Protein AF-A0A2P4Q8U6-F1 (afdb_monomer_lite)

Foldseek 3Di:
DVPVVVVVCVLVVLQVCLQAPQPDDLVSSLVSLVVSLCVLVVLVVVCVVPVVPDVCVPPHDPPVVSVVSNVSSVVSNVCSVCCCVPPVPDDDRSNVVDCVVVVVLVVLLCVVPVDDDPVSSVVCVVVSVVVVVVVVVD

Organism: Rhizophagus irregularis (strain DAOM 181602 / DAOM 197198 / MUCL 43194) (NCBI:txid747089)

Sequence (138 aa):
EMYGDACYHFFCGILFESWKSHSMAHIDRVGFAWGACIFFAGVQHFLKANQATCNGNKFGISWQSCDDFIYLGLTLILLIQQWPNFYSNYPLCPWMISTAFLEHIFGCARRIIEDFTVLDFLSMNEKILKNIMIEMKG

Radius of gyration: 19.94 Å; chains: 1; bounding box: 45×42×50 Å

Structure (mmCIF, N/CA/C/O backbone):
data_AF-A0A2P4Q8U6-F1
#
_entry.id   AF-A0A2P4Q8U6-F1
#
loop_
_atom_site.group_PDB
_atom_site.id
_atom_site.type_symbol
_atom_site.label_atom_id
_atom_site.label_alt_id
_atom_site.label_comp_id
_atom_site.label_asym_id
_atom_site.label_entity_id
_atom_site.label_seq_id
_atom_site.pdbx_PDB_ins_code
_atom_site.Cartn_x
_atom_site.Cartn_y
_atom_site.Cartn_z
_atom_site.occupancy
_atom_site.B_iso_or_equiv
_atom_site.auth_seq_id
_atom_site.auth_comp_id
_atom_site.auth_asym_id
_atom_site.auth_atom_id
_atom_site.pdbx_PDB_model_num
ATOM 1 N N . GLU A 1 1 ? -0.620 15.065 -24.849 1.00 49.06 1 GLU A N 1
ATOM 2 C CA . GLU A 1 1 ? -0.616 15.244 -23.380 1.00 49.06 1 GLU A CA 1
ATOM 3 C C . GLU A 1 1 ? -1.456 14.201 -22.631 1.00 49.06 1 GLU A C 1
ATOM 5 O O . GLU A 1 1 ? -0.923 13.623 -21.699 1.00 49.06 1 GLU A O 1
ATOM 10 N N . MET A 1 2 ? -2.678 13.847 -23.063 1.00 56.38 2 MET A N 1
ATOM 11 C CA . MET A 1 2 ? -3.553 12.884 -22.347 1.00 56.38 2 MET A CA 1
ATOM 12 C C . MET A 1 2 ? -2.990 11.465 -22.103 1.00 56.38 2 MET A C 1
ATOM 14 O O . MET A 1 2 ? -3.410 10.808 -21.157 1.00 56.38 2 MET A O 1
ATOM 18 N N . TYR A 1 3 ? -2.055 10.967 -22.920 1.00 73.81 3 TYR A N 1
ATOM 19 C CA . TYR A 1 3 ? -1.571 9.581 -22.796 1.00 73.81 3 TYR A CA 1
ATOM 20 C C . TYR A 1 3 ? -0.714 9.331 -21.546 1.00 73.81 3 TYR A C 1
ATOM 22 O O . TYR A 1 3 ? -0.796 8.255 -20.964 1.00 73.81 3 TYR A O 1
ATOM 30 N N . GLY A 1 4 ? 0.094 10.308 -21.120 1.00 77.50 4 GLY A N 1
ATOM 31 C CA . GLY A 1 4 ? 0.942 10.153 -19.931 1.00 77.50 4 GLY A CA 1
ATOM 32 C C . GLY A 1 4 ? 0.120 10.122 -18.644 1.00 77.50 4 GLY A C 1
ATOM 33 O O . GLY A 1 4 ? 0.338 9.269 -17.787 1.00 77.50 4 GLY A O 1
ATOM 34 N N . ASP A 1 5 ? -0.870 11.007 -18.566 1.00 82.25 5 ASP A N 1
ATOM 35 C CA . ASP A 1 5 ? -1.808 11.099 -17.449 1.00 82.25 5 ASP A CA 1
ATOM 36 C C . ASP A 1 5 ? -2.704 9.854 -17.344 1.00 82.25 5 ASP A C 1
ATOM 38 O O . ASP A 1 5 ? -2.839 9.258 -16.276 1.00 82.25 5 ASP A O 1
ATOM 42 N N . ALA A 1 6 ? -3.219 9.364 -18.478 1.00 87.81 6 ALA A N 1
ATOM 43 C CA . ALA A 1 6 ? -3.982 8.119 -18.525 1.00 87.81 6 ALA A CA 1
ATOM 44 C C . ALA A 1 6 ? -3.160 6.912 -18.039 1.00 87.81 6 ALA A C 1
ATOM 46 O O . ALA A 1 6 ? -3.661 6.106 -17.256 1.00 87.81 6 ALA A O 1
ATOM 47 N N . CYS A 1 7 ? -1.892 6.799 -18.454 1.00 88.19 7 CYS A N 1
ATOM 48 C CA . CYS A 1 7 ? -0.997 5.750 -17.964 1.00 88.19 7 CYS A CA 1
ATOM 49 C C . CYS A 1 7 ? -0.762 5.870 -16.455 1.00 88.19 7 CYS A C 1
ATOM 51 O O . CYS A 1 7 ? -0.858 4.872 -15.745 1.00 88.19 7 CYS A O 1
ATOM 53 N N . TYR A 1 8 ? -0.498 7.078 -15.954 1.00 88.94 8 TYR A N 1
ATOM 54 C CA . TYR A 1 8 ? -0.322 7.314 -14.523 1.00 88.94 8 TYR A CA 1
ATOM 55 C C . TYR A 1 8 ? -1.543 6.857 -13.717 1.00 88.94 8 TYR A C 1
ATOM 57 O O . TYR A 1 8 ? -1.410 6.043 -12.802 1.00 88.94 8 TYR A O 1
ATOM 65 N N . HIS A 1 9 ? -2.735 7.324 -14.092 1.00 91.25 9 HIS A N 1
ATOM 66 C CA . HIS A 1 9 ? -3.973 6.955 -13.414 1.00 91.25 9 HIS A CA 1
ATOM 67 C C . HIS A 1 9 ? -4.275 5.461 -13.516 1.00 91.25 9 HIS A C 1
ATOM 69 O O . HIS A 1 9 ? -4.724 4.867 -12.537 1.00 91.25 9 HIS A O 1
ATOM 75 N N . PHE A 1 10 ? -3.979 4.838 -14.657 1.00 94.06 10 PHE A N 1
ATOM 76 C CA . PHE A 1 10 ? -4.128 3.399 -14.833 1.00 94.06 10 PHE A CA 1
ATOM 77 C C . PHE A 1 10 ? -3.216 2.612 -13.881 1.00 94.06 10 PHE A C 1
ATOM 79 O O . PHE A 1 10 ? -3.709 1.784 -13.117 1.00 94.06 10 PHE A O 1
ATOM 86 N N . PHE A 1 11 ? -1.908 2.897 -13.863 1.00 94.44 11 PHE A N 1
ATOM 87 C CA . PHE A 1 11 ? -0.952 2.169 -13.018 1.00 94.44 11 PHE A CA 1
ATOM 88 C C . PHE A 1 11 ? -1.158 2.429 -11.518 1.00 94.44 11 PHE A C 1
ATOM 90 O O . PHE A 1 11 ? -1.058 1.499 -10.718 1.00 94.44 11 PHE A O 1
ATOM 97 N N . CYS A 1 12 ? -1.524 3.654 -11.127 1.00 93.00 12 CYS A N 1
ATOM 98 C CA . CYS A 1 12 ? -1.992 3.944 -9.768 1.00 93.00 12 CYS A CA 1
ATOM 99 C C . CYS A 1 12 ? -3.248 3.134 -9.422 1.00 93.00 12 CYS A C 1
ATOM 101 O O . CYS A 1 12 ? -3.328 2.530 -8.353 1.00 93.00 12 CYS A O 1
ATOM 103 N N . GLY A 1 13 ? -4.231 3.115 -10.324 1.00 93.81 13 GLY A N 1
ATOM 104 C CA . GLY A 1 13 ? -5.509 2.440 -10.125 1.00 93.81 13 GLY A CA 1
ATOM 105 C C . GLY A 1 13 ? -5.343 0.941 -9.899 1.00 93.81 13 GLY A C 1
ATOM 106 O O . GLY A 1 13 ? -5.839 0.422 -8.901 1.00 93.81 13 GLY A O 1
ATOM 107 N N . ILE A 1 14 ? -4.589 0.254 -10.763 1.00 94.94 14 ILE A N 1
ATOM 108 C CA . ILE A 1 14 ? -4.356 -1.192 -10.616 1.00 94.94 14 ILE A CA 1
ATOM 109 C C . ILE A 1 14 ? -3.561 -1.520 -9.347 1.00 94.94 14 ILE A C 1
ATOM 111 O O . ILE A 1 14 ? -3.817 -2.545 -8.714 1.00 94.94 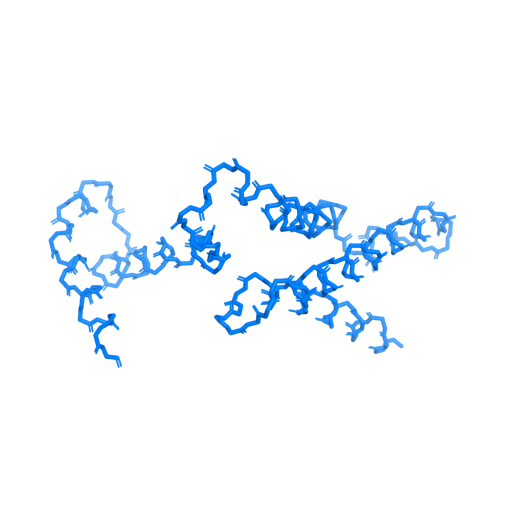14 ILE A O 1
ATOM 115 N N . LEU A 1 15 ? -2.632 -0.646 -8.938 1.00 94.94 15 LEU A N 1
ATOM 116 C CA . LEU A 1 15 ? -1.880 -0.824 -7.702 1.00 94.94 15 LEU A CA 1
ATOM 117 C C . LEU A 1 15 ? -2.819 -0.749 -6.494 1.00 94.94 15 LEU A C 1
ATOM 119 O O . LEU A 1 15 ? -2.803 -1.644 -5.654 1.00 94.94 15 LEU A O 1
ATOM 123 N N . PHE A 1 16 ? -3.694 0.253 -6.420 1.00 93.50 16 PHE A N 1
ATOM 124 C CA . PHE A 1 16 ? -4.658 0.346 -5.322 1.00 93.50 16 PHE A CA 1
ATOM 125 C C . PHE A 1 16 ? -5.700 -0.772 -5.342 1.00 93.50 16 PHE A C 1
ATOM 127 O O . PHE A 1 16 ? -6.038 -1.306 -4.284 1.00 93.50 16 PHE A O 1
ATOM 134 N N . GLU A 1 17 ? -6.170 -1.169 -6.521 1.00 93.69 17 GLU A N 1
ATOM 135 C CA . GLU A 1 17 ? -7.097 -2.291 -6.671 1.00 93.69 17 GLU A CA 1
ATOM 136 C C . GLU A 1 17 ? -6.464 -3.598 -6.167 1.00 93.69 17 GLU A C 1
ATOM 138 O O . GLU A 1 17 ? -7.110 -4.360 -5.448 1.00 93.69 17 GLU A O 1
ATOM 143 N N . SER A 1 18 ? -5.168 -3.818 -6.427 1.00 94.12 18 SER A N 1
ATOM 144 C CA . SER A 1 18 ? -4.447 -5.000 -5.933 1.00 94.12 18 SER A CA 1
ATOM 145 C C . SER A 1 18 ? -4.415 -5.105 -4.401 1.00 94.12 18 SER A C 1
ATOM 147 O O . SER A 1 18 ? -4.346 -6.212 -3.864 1.00 94.12 18 SER A O 1
ATOM 149 N N . TRP A 1 19 ? -4.544 -3.985 -3.686 1.00 93.88 19 TRP A N 1
ATOM 150 C CA . TRP A 1 19 ? -4.665 -3.954 -2.227 1.00 93.88 19 TRP A CA 1
ATOM 151 C C . TRP A 1 19 ? -6.114 -4.057 -1.749 1.00 93.88 19 TRP A C 1
ATOM 153 O O . TRP A 1 19 ? -6.396 -4.797 -0.810 1.00 93.88 19 TRP A O 1
ATOM 163 N N . LYS A 1 20 ? -7.042 -3.334 -2.383 1.00 91.94 20 LYS A N 1
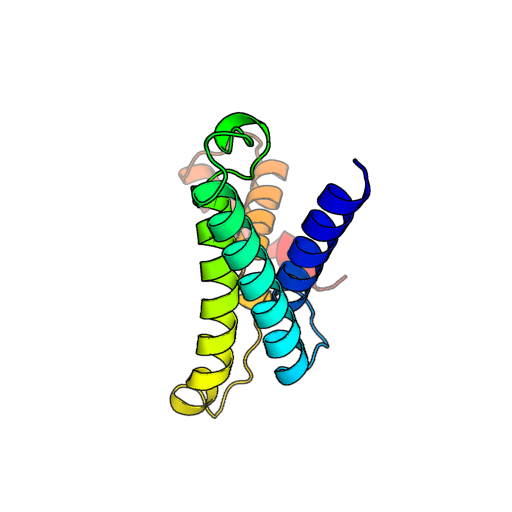ATOM 164 C CA . LYS A 1 20 ? -8.418 -3.180 -1.882 1.00 91.94 20 LYS A CA 1
ATOM 165 C C . LYS A 1 20 ? -9.381 -4.273 -2.326 1.00 91.94 20 LYS A C 1
ATOM 167 O O . LYS A 1 20 ? -10.367 -4.513 -1.637 1.00 91.94 20 LYS A O 1
ATOM 172 N N . SER A 1 21 ? -9.125 -4.928 -3.455 1.00 91.19 21 SER A N 1
ATOM 173 C CA . SER A 1 21 ? -10.062 -5.903 -4.013 1.00 91.19 21 SER A CA 1
ATOM 174 C C . SER A 1 21 ? -10.336 -7.042 -3.028 1.00 91.19 21 SER A C 1
ATOM 176 O O . SER A 1 21 ? -9.397 -7.552 -2.414 1.00 91.19 21 SER A O 1
ATOM 178 N N . HIS A 1 22 ? -11.590 -7.484 -2.905 1.00 88.88 22 HIS A N 1
ATOM 179 C CA . HIS A 1 22 ? -11.989 -8.606 -2.038 1.00 88.88 22 HIS A CA 1
ATOM 180 C C . HIS A 1 22 ? -11.960 -9.965 -2.752 1.00 88.88 22 HIS A C 1
ATOM 182 O O . HIS A 1 22 ? -11.891 -11.003 -2.100 1.00 88.88 22 HIS A O 1
ATOM 188 N N . SER A 1 23 ? -12.010 -9.969 -4.087 1.00 89.31 23 SER A N 1
ATOM 189 C CA . SER A 1 23 ? -12.147 -11.181 -4.908 1.00 89.31 23 SER A CA 1
ATOM 190 C C . SER A 1 23 ? -10.921 -11.492 -5.769 1.00 89.31 23 SER A C 1
ATOM 192 O O . SER A 1 23 ? -10.819 -12.595 -6.300 1.00 89.31 23 SER A O 1
ATOM 194 N N . MET A 1 24 ? -9.980 -10.552 -5.911 1.00 91.62 24 MET A N 1
ATOM 195 C CA . MET A 1 24 ? -8.803 -10.736 -6.764 1.00 91.62 24 MET A CA 1
ATOM 196 C C . MET A 1 24 ? -7.859 -11.823 -6.233 1.00 91.62 24 MET A C 1
ATOM 198 O O . MET A 1 24 ? -7.472 -11.803 -5.055 1.00 91.62 24 MET A O 1
ATOM 202 N N . ALA A 1 25 ? -7.441 -12.726 -7.124 1.00 92.75 25 ALA A N 1
ATOM 203 C CA . ALA A 1 25 ? -6.488 -13.787 -6.823 1.00 92.75 25 ALA A CA 1
ATOM 204 C C . ALA A 1 25 ? -5.088 -13.227 -6.526 1.00 92.75 25 ALA A C 1
ATOM 206 O O . ALA A 1 25 ? -4.675 -12.204 -7.071 1.00 92.75 25 ALA A O 1
ATOM 207 N N . HIS A 1 26 ? -4.319 -13.916 -5.677 1.00 92.31 26 HIS A N 1
ATOM 208 C CA . HIS A 1 26 ? -2.976 -13.463 -5.293 1.00 92.31 26 HIS A CA 1
ATOM 209 C C . HIS A 1 26 ? -2.017 -13.323 -6.483 1.00 92.31 26 HIS A C 1
ATOM 211 O O . HIS A 1 26 ? -1.211 -12.398 -6.499 1.00 92.31 26 HI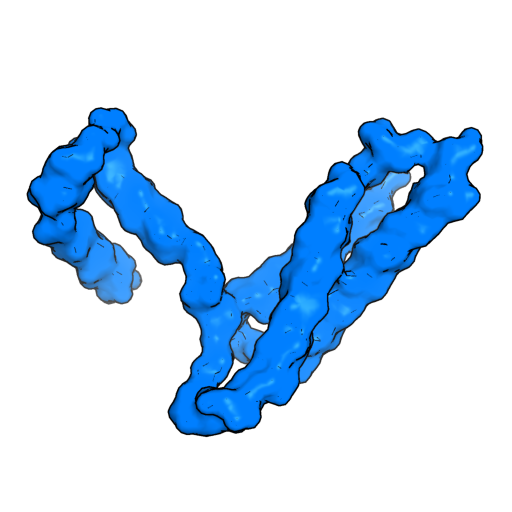S A O 1
ATOM 217 N N . ILE A 1 27 ? -2.124 -14.194 -7.491 1.00 93.88 27 ILE A N 1
ATOM 218 C CA . ILE A 1 27 ? -1.281 -14.122 -8.691 1.00 93.88 27 ILE A CA 1
ATOM 219 C C . ILE A 1 27 ? -1.541 -12.844 -9.501 1.00 93.88 27 ILE A C 1
ATOM 221 O O . ILE A 1 27 ? -0.592 -12.177 -9.909 1.00 93.88 27 ILE A O 1
ATOM 225 N N . ASP A 1 28 ? -2.808 -12.450 -9.646 1.00 94.88 28 ASP A N 1
ATOM 226 C CA . ASP A 1 28 ? -3.193 -11.231 -10.362 1.00 94.88 28 ASP A CA 1
ATOM 227 C C . ASP A 1 28 ? -2.745 -9.986 -9.592 1.00 94.88 28 ASP A C 1
ATOM 229 O O . ASP A 1 28 ? -2.221 -9.043 -10.185 1.00 94.88 28 ASP A O 1
ATOM 233 N N . ARG A 1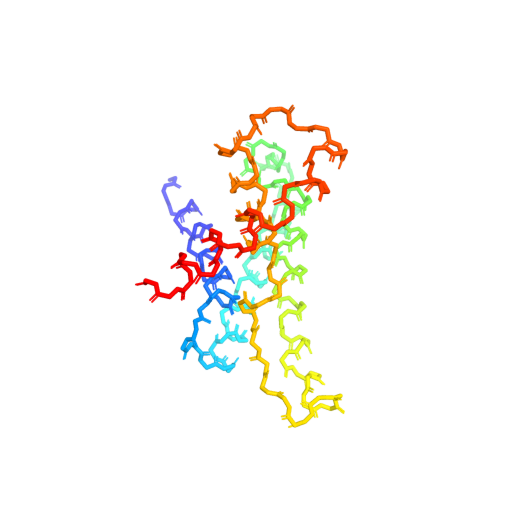 29 ? -2.848 -10.014 -8.252 1.00 95.12 29 ARG A N 1
ATOM 234 C CA . ARG A 1 29 ? -2.325 -8.942 -7.387 1.00 95.12 29 ARG A CA 1
ATOM 235 C C . ARG A 1 29 ? -0.832 -8.735 -7.587 1.00 95.12 29 ARG A C 1
ATOM 237 O O . ARG A 1 29 ? -0.397 -7.596 -7.719 1.00 95.12 29 ARG A O 1
ATOM 244 N N . VAL A 1 30 ? -0.056 -9.821 -7.631 1.00 95.88 30 VAL A N 1
ATOM 245 C CA . VAL A 1 30 ? 1.388 -9.758 -7.896 1.00 95.88 30 VAL A CA 1
ATOM 246 C C . VAL A 1 30 ? 1.649 -9.188 -9.287 1.00 95.88 30 VAL A C 1
ATOM 248 O O . VAL A 1 30 ? 2.485 -8.298 -9.418 1.00 95.88 30 VAL A O 1
ATOM 251 N N . GLY A 1 31 ? 0.913 -9.636 -10.308 1.00 96.06 31 GLY A N 1
ATOM 252 C CA . GLY A 1 31 ? 1.042 -9.120 -11.672 1.00 96.06 31 GLY A CA 1
ATOM 253 C C . GLY A 1 31 ? 0.787 -7.613 -11.768 1.00 96.06 31 GLY A C 1
ATOM 254 O O . GLY A 1 31 ? 1.597 -6.883 -12.341 1.00 96.06 31 GLY A O 1
ATOM 255 N N . PHE A 1 32 ? -0.298 -7.127 -11.161 1.00 95.81 32 PHE A N 1
ATOM 256 C CA . PHE A 1 32 ? -0.649 -5.705 -11.159 1.00 95.81 32 PHE A CA 1
ATOM 257 C C . PHE A 1 32 ? 0.310 -4.858 -10.322 1.00 95.81 32 PHE A C 1
ATOM 259 O O . PHE A 1 32 ? 0.754 -3.809 -10.793 1.00 95.81 32 PHE A O 1
ATOM 266 N N . ALA A 1 33 ? 0.688 -5.323 -9.129 1.00 96.31 33 ALA A N 1
ATOM 267 C CA . ALA A 1 33 ? 1.664 -4.637 -8.288 1.00 96.31 33 ALA A CA 1
ATOM 268 C C . ALA A 1 33 ? 3.027 -4.535 -8.981 1.00 96.31 33 ALA A C 1
ATOM 270 O O . ALA A 1 33 ? 3.623 -3.461 -9.023 1.00 96.31 33 ALA A O 1
ATOM 271 N N . TRP A 1 34 ? 3.492 -5.625 -9.593 1.00 96.50 34 TRP A N 1
ATOM 272 C CA . TRP A 1 34 ? 4.762 -5.653 -10.311 1.00 96.50 34 TRP A CA 1
ATOM 273 C C . TRP A 1 34 ? 4.747 -4.754 -11.549 1.00 96.50 34 TRP A C 1
ATOM 275 O O . TRP A 1 34 ? 5.689 -3.991 -11.770 1.00 96.50 34 TRP A O 1
ATOM 285 N N . GLY A 1 35 ? 3.657 -4.783 -12.323 1.00 95.69 35 GLY A N 1
ATOM 286 C CA . GLY A 1 35 ? 3.462 -3.890 -13.466 1.00 95.69 35 GLY A CA 1
ATOM 287 C C . GLY A 1 35 ? 3.513 -2.413 -13.067 1.00 95.69 35 GLY A C 1
ATOM 288 O O . GLY A 1 35 ? 4.200 -1.623 -13.716 1.00 95.69 35 GLY A O 1
ATOM 289 N N . ALA A 1 36 ? 2.861 -2.051 -11.960 1.00 95.19 36 ALA A N 1
ATOM 290 C CA . ALA A 1 36 ? 2.925 -0.703 -11.406 1.00 95.19 36 ALA A CA 1
ATOM 291 C C . ALA A 1 36 ? 4.344 -0.331 -10.940 1.00 95.19 36 ALA A C 1
ATOM 293 O O . ALA A 1 36 ? 4.837 0.739 -11.297 1.00 95.19 36 ALA A O 1
ATOM 294 N N . CYS A 1 37 ? 5.043 -1.215 -10.216 1.00 95.56 37 CYS A N 1
ATOM 295 C CA . CYS A 1 37 ? 6.428 -0.982 -9.791 1.00 95.56 37 CYS A CA 1
ATOM 296 C C . CYS A 1 37 ? 7.360 -0.709 -10.979 1.00 95.56 37 CYS A C 1
ATOM 298 O O . CYS A 1 37 ? 8.135 0.245 -10.934 1.00 95.56 37 CYS A O 1
ATOM 300 N N . ILE A 1 38 ? 7.271 -1.511 -12.048 1.00 95.25 38 ILE A N 1
ATOM 301 C CA . ILE A 1 38 ? 8.071 -1.312 -13.266 1.00 95.25 38 ILE A CA 1
ATOM 302 C C . ILE A 1 38 ? 7.771 0.052 -13.886 1.00 95.25 38 ILE A C 1
ATOM 304 O O . ILE A 1 38 ? 8.701 0.769 -14.257 1.00 95.25 38 ILE A O 1
ATOM 308 N N . PHE A 1 39 ? 6.493 0.425 -13.985 1.00 93.88 39 PHE A N 1
ATOM 309 C CA . PHE A 1 39 ? 6.099 1.716 -14.536 1.00 93.88 39 PHE A CA 1
ATOM 310 C C . PHE A 1 39 ? 6.690 2.881 -13.731 1.00 93.88 39 PHE A C 1
ATOM 312 O O . PHE A 1 39 ? 7.381 3.725 -14.304 1.00 93.88 39 PHE A O 1
ATOM 319 N N . PHE A 1 40 ? 6.494 2.910 -12.409 1.00 92.56 40 PHE A N 1
ATOM 320 C CA . PHE A 1 40 ? 7.003 3.995 -11.563 1.00 92.56 40 PHE A CA 1
ATOM 321 C C . PHE A 1 40 ? 8.533 4.051 -11.541 1.00 92.56 40 PHE A C 1
ATOM 323 O O . PHE A 1 40 ? 9.108 5.133 -11.676 1.00 92.56 40 PHE A O 1
ATOM 330 N N . ALA A 1 41 ? 9.209 2.901 -11.463 1.00 92.19 41 ALA A N 1
ATOM 331 C CA . ALA A 1 41 ? 10.666 2.837 -11.547 1.00 92.19 41 ALA A CA 1
ATOM 332 C C . ALA A 1 41 ? 11.182 3.332 -12.910 1.00 92.19 41 ALA A C 1
ATOM 334 O O . ALA A 1 41 ? 12.152 4.091 -12.970 1.00 92.19 41 ALA A O 1
ATOM 335 N N . GLY A 1 42 ? 10.507 2.959 -14.001 1.00 90.62 42 GLY A N 1
ATOM 336 C CA . GLY A 1 42 ? 10.827 3.397 -15.358 1.00 90.62 42 GLY A CA 1
ATOM 337 C C . GLY A 1 42 ? 10.654 4.903 -15.547 1.00 90.62 42 GLY A C 1
ATOM 338 O O . GLY A 1 42 ? 11.556 5.563 -16.063 1.00 90.62 42 GLY A O 1
ATOM 339 N N . VAL A 1 43 ? 9.543 5.470 -15.065 1.00 86.81 43 VAL A N 1
ATOM 340 C CA . VAL A 1 43 ? 9.295 6.922 -15.088 1.00 86.81 43 VAL A CA 1
ATOM 341 C C . VAL A 1 43 ? 10.358 7.660 -14.273 1.00 86.81 43 VAL A C 1
ATOM 343 O O . VAL A 1 43 ? 10.930 8.640 -14.753 1.00 86.81 43 VAL A O 1
ATOM 346 N N . GLN A 1 44 ? 10.689 7.173 -13.074 1.00 86.38 44 GLN A N 1
ATOM 347 C CA . GLN A 1 44 ? 11.718 7.788 -12.235 1.00 86.38 44 GLN A CA 1
ATOM 348 C C . GLN A 1 44 ? 13.099 7.750 -12.906 1.00 86.38 44 GLN A C 1
ATOM 350 O O . GLN A 1 44 ? 13.830 8.744 -12.885 1.00 86.38 44 GLN A O 1
ATOM 355 N N . HIS A 1 45 ? 13.458 6.622 -13.525 1.00 88.12 45 HIS A N 1
ATOM 356 C CA . HIS A 1 45 ? 14.709 6.478 -14.265 1.00 88.12 45 HIS A CA 1
ATOM 357 C C . HIS A 1 45 ? 14.763 7.425 -15.471 1.00 88.12 45 HIS A C 1
ATOM 359 O O . HIS A 1 45 ? 15.753 8.132 -15.654 1.00 88.12 45 HIS A O 1
ATOM 365 N N . PHE A 1 46 ? 13.679 7.508 -16.246 1.00 86.38 46 PHE A N 1
ATOM 366 C CA . PHE A 1 46 ? 13.577 8.395 -17.403 1.00 86.38 46 PHE A CA 1
ATOM 367 C C . PHE A 1 46 ? 13.739 9.873 -17.022 1.00 86.38 46 PHE A C 1
ATOM 369 O O . PHE A 1 46 ? 14.491 10.597 -17.676 1.00 86.38 46 PHE A O 1
ATOM 376 N N . LEU A 1 47 ? 13.084 10.317 -15.944 1.00 83.62 47 LEU A N 1
ATOM 377 C CA . LEU A 1 47 ? 13.194 11.693 -15.449 1.00 83.62 47 LEU A CA 1
ATOM 378 C C . LEU A 1 47 ? 14.608 12.014 -14.946 1.00 83.62 47 LEU A C 1
ATOM 380 O O . LEU A 1 47 ? 15.107 13.113 -15.181 1.00 83.62 47 LEU A O 1
ATOM 384 N N . LYS A 1 48 ? 15.281 11.055 -14.294 1.00 83.06 48 LYS A N 1
ATOM 385 C CA . LYS A 1 48 ? 16.683 11.200 -13.868 1.00 83.06 48 LYS A CA 1
ATOM 386 C C . LYS A 1 48 ? 17.650 11.260 -15.055 1.00 83.06 48 LYS A C 1
ATOM 388 O O . LYS A 1 48 ? 18.607 12.023 -15.003 1.00 83.06 48 LYS A O 1
ATOM 393 N N . ALA A 1 49 ? 17.399 10.496 -16.116 1.00 86.12 49 ALA A N 1
ATOM 394 C CA . ALA A 1 49 ? 18.239 10.488 -17.313 1.00 86.12 49 ALA A CA 1
ATOM 395 C C . ALA A 1 49 ? 18.068 11.752 -18.179 1.00 86.12 49 ALA A C 1
ATOM 397 O O . ALA A 1 49 ? 19.021 12.191 -18.815 1.00 86.12 49 ALA A O 1
ATOM 398 N N . ASN A 1 50 ? 16.878 12.364 -18.178 1.00 83.75 50 ASN A N 1
ATOM 399 C CA . ASN A 1 50 ? 16.531 13.496 -19.046 1.00 83.75 50 ASN A CA 1
ATOM 400 C C . ASN A 1 50 ? 16.357 14.823 -18.288 1.00 83.75 50 ASN A C 1
ATOM 402 O O . ASN A 1 50 ? 15.542 15.659 -18.677 1.00 83.75 50 ASN A O 1
ATOM 406 N N . GLN A 1 51 ? 17.132 15.057 -17.224 1.00 77.12 51 GLN A N 1
ATOM 407 C CA . GLN A 1 51 ? 17.033 16.278 -16.402 1.00 77.12 51 GLN A CA 1
ATOM 408 C C . GLN A 1 51 ? 17.234 17.583 -17.192 1.00 77.12 51 GLN A C 1
ATOM 410 O O . GLN A 1 51 ? 16.679 18.616 -16.826 1.00 77.12 51 GLN A O 1
ATOM 415 N N . ALA A 1 52 ? 18.006 17.542 -18.284 1.00 71.88 52 ALA A N 1
ATOM 416 C CA . ALA A 1 52 ? 18.265 18.704 -19.136 1.00 71.88 52 ALA A CA 1
ATOM 417 C C . ALA A 1 52 ? 17.044 19.134 -19.973 1.00 71.88 52 ALA A C 1
ATOM 419 O O . ALA A 1 52 ? 16.964 20.284 -20.397 1.00 71.88 52 ALA A O 1
ATOM 420 N N . THR A 1 53 ? 16.103 18.220 -20.224 1.00 69.50 53 THR A N 1
ATOM 421 C CA . THR A 1 53 ? 14.954 18.431 -21.124 1.00 69.50 53 THR A CA 1
ATOM 422 C C . THR A 1 53 ? 13.621 18.369 -20.379 1.00 69.50 53 THR A C 1
ATOM 424 O O . THR A 1 53 ? 12.660 19.032 -20.763 1.00 69.50 53 THR A O 1
ATOM 427 N N . CYS A 1 54 ? 13.562 17.614 -19.281 1.00 67.44 54 CYS A N 1
ATOM 428 C CA . CYS A 1 54 ? 12.380 17.433 -18.453 1.00 67.44 54 CYS A CA 1
ATOM 429 C C . CYS A 1 54 ? 12.665 17.916 -17.030 1.00 67.44 54 CYS A C 1
ATOM 431 O O . CYS A 1 54 ? 13.451 17.319 -16.296 1.00 67.44 54 CYS A O 1
ATOM 433 N N . ASN A 1 55 ? 11.975 18.976 -16.604 1.00 67.25 55 ASN A N 1
ATOM 434 C CA . ASN A 1 55 ? 12.021 19.395 -15.208 1.00 67.25 55 ASN A CA 1
ATOM 435 C C . ASN A 1 55 ? 11.169 18.437 -14.358 1.00 67.25 55 ASN A C 1
ATOM 437 O O . ASN A 1 55 ? 9.948 18.593 -14.270 1.00 67.25 55 ASN A O 1
ATOM 441 N N . GLY A 1 56 ? 11.821 17.455 -13.730 1.00 62.53 56 GLY A N 1
ATOM 442 C CA . GLY A 1 56 ? 11.172 16.463 -12.868 1.00 62.53 56 GLY A CA 1
ATOM 443 C C . GLY A 1 56 ? 10.378 17.067 -11.704 1.00 62.53 56 GLY A C 1
ATOM 444 O O . GLY A 1 56 ? 9.362 16.501 -11.325 1.00 62.53 56 GLY A O 1
ATOM 445 N N . ASN A 1 57 ? 10.754 18.253 -11.208 1.00 62.91 57 ASN A N 1
ATOM 446 C CA . ASN A 1 57 ? 10.010 18.947 -10.148 1.00 62.91 57 ASN A CA 1
ATOM 447 C C . ASN A 1 57 ? 8.744 19.656 -10.653 1.00 62.91 57 ASN A C 1
ATOM 449 O O . ASN A 1 57 ? 7.900 20.033 -9.846 1.00 62.91 57 ASN A O 1
ATOM 453 N N . LYS A 1 58 ? 8.623 19.891 -11.966 1.00 63.78 58 LYS A N 1
ATOM 454 C CA . LYS A 1 58 ? 7.500 20.632 -12.565 1.00 63.78 58 LYS A CA 1
ATOM 455 C C . LYS A 1 58 ? 6.495 19.729 -13.281 1.00 63.78 58 LYS A C 1
ATOM 457 O O . LYS A 1 58 ? 5.323 20.075 -13.349 1.00 63.78 58 LYS A O 1
ATOM 462 N N . PHE A 1 59 ? 6.956 18.602 -13.819 1.00 64.25 59 PHE A N 1
ATOM 463 C CA . PHE A 1 59 ? 6.141 17.690 -14.633 1.00 64.25 59 PHE A CA 1
ATOM 464 C C . PHE A 1 59 ? 6.097 16.256 -14.092 1.00 64.25 59 PHE A C 1
ATOM 466 O O . PHE A 1 59 ? 5.392 15.418 -14.647 1.00 64.25 59 PHE A O 1
ATOM 473 N N . GLY A 1 60 ? 6.870 15.954 -13.046 1.00 66.25 60 GLY A N 1
ATOM 474 C CA . GLY A 1 60 ? 6.905 14.640 -12.415 1.00 66.25 60 GLY A CA 1
ATOM 475 C C . GLY A 1 60 ? 6.031 14.565 -11.167 1.00 66.25 60 GLY A C 1
ATOM 476 O O . GLY A 1 60 ? 5.730 15.569 -10.523 1.00 66.25 60 GLY A O 1
ATOM 477 N N . ILE A 1 61 ? 5.666 13.337 -10.807 1.00 73.50 61 ILE A N 1
ATOM 478 C CA . ILE A 1 61 ? 5.164 13.001 -9.472 1.00 73.50 61 ILE A CA 1
ATOM 479 C C . ILE A 1 61 ? 6.265 13.345 -8.459 1.00 73.50 61 ILE A C 1
ATOM 481 O O . ILE A 1 61 ? 7.452 13.221 -8.777 1.00 73.50 61 ILE A O 1
ATOM 485 N N . SER A 1 62 ? 5.886 13.748 -7.240 1.00 82.00 62 SER A N 1
ATOM 486 C CA . SER A 1 62 ? 6.872 13.963 -6.178 1.00 82.00 62 SER A CA 1
ATOM 487 C C . SER A 1 62 ? 7.760 12.722 -6.023 1.00 82.00 62 SER A C 1
ATOM 489 O O . SER A 1 62 ? 7.292 11.583 -6.141 1.00 82.00 62 SER A O 1
ATOM 491 N N . TRP A 1 63 ? 9.056 12.935 -5.793 1.00 78.38 63 TRP A N 1
ATOM 492 C CA . TRP A 1 63 ? 9.996 11.822 -5.678 1.00 78.38 63 TRP A CA 1
ATOM 493 C C . TRP A 1 63 ? 9.588 10.866 -4.549 1.00 78.38 63 TRP A C 1
ATOM 495 O O . TRP A 1 63 ? 9.659 9.654 -4.735 1.00 78.38 63 TRP A O 1
ATOM 505 N N . GLN A 1 64 ? 9.066 11.419 -3.449 1.00 85.62 64 GLN A N 1
ATOM 506 C CA . GLN A 1 64 ? 8.510 10.678 -2.318 1.00 85.62 64 GLN A CA 1
ATOM 507 C C . GLN A 1 64 ? 7.335 9.797 -2.741 1.00 85.62 64 GLN A C 1
ATOM 509 O O . GLN A 1 64 ? 7.378 8.594 -2.536 1.00 85.62 64 GLN A O 1
ATOM 514 N N . SER A 1 65 ? 6.327 10.354 -3.415 1.00 87.31 65 SER A N 1
ATOM 515 C CA . SER A 1 65 ? 5.155 9.566 -3.817 1.00 87.31 65 SER A CA 1
ATOM 516 C C . SER A 1 65 ? 5.518 8.452 -4.802 1.00 87.31 65 SER A C 1
ATOM 518 O O . SER A 1 65 ? 4.932 7.376 -4.764 1.00 87.31 65 SER A O 1
ATOM 520 N N . CYS A 1 66 ? 6.492 8.684 -5.687 1.00 87.75 66 CYS A N 1
ATOM 521 C CA . CYS A 1 66 ? 6.985 7.638 -6.580 1.00 87.75 66 CYS A CA 1
ATOM 522 C C . CYS A 1 66 ? 7.669 6.496 -5.811 1.00 87.75 66 CYS A C 1
ATOM 524 O O . CYS A 1 66 ? 7.494 5.334 -6.176 1.00 87.75 66 CYS A O 1
ATOM 526 N N . ASP A 1 67 ? 8.444 6.822 -4.775 1.00 90.75 67 ASP A N 1
ATOM 527 C CA . ASP A 1 67 ? 9.076 5.839 -3.892 1.00 90.75 67 ASP A CA 1
ATOM 528 C C . ASP A 1 67 ? 8.021 5.061 -3.092 1.00 90.75 67 ASP A C 1
ATOM 530 O O . ASP A 1 67 ? 8.042 3.831 -3.084 1.00 90.75 67 ASP A O 1
ATOM 534 N N . ASP A 1 68 ? 7.015 5.759 -2.555 1.00 92.50 68 ASP A N 1
ATOM 535 C CA . ASP A 1 68 ? 5.888 5.161 -1.835 1.00 92.50 68 ASP A CA 1
ATOM 536 C C . ASP A 1 68 ? 5.107 4.171 -2.713 1.00 92.50 68 ASP A C 1
ATOM 538 O O . ASP A 1 68 ? 4.761 3.082 -2.256 1.00 92.50 68 ASP A O 1
ATOM 542 N N . PHE A 1 69 ? 4.854 4.489 -3.990 1.00 93.50 69 PHE A N 1
ATOM 543 C CA . PHE A 1 69 ? 4.174 3.561 -4.904 1.00 93.50 69 PHE A CA 1
ATOM 544 C C . PHE A 1 69 ? 4.990 2.295 -5.170 1.00 93.50 69 PHE A C 1
ATOM 546 O O . PHE A 1 69 ? 4.438 1.191 -5.187 1.00 93.50 69 PHE A O 1
ATOM 553 N N . ILE A 1 70 ? 6.304 2.435 -5.358 1.00 94.81 70 ILE A N 1
ATOM 554 C CA . ILE A 1 70 ? 7.199 1.288 -5.540 1.00 94.81 70 ILE A CA 1
ATOM 555 C C . ILE A 1 70 ? 7.223 0.448 -4.260 1.00 94.81 70 ILE A C 1
ATOM 557 O O . ILE A 1 70 ? 7.065 -0.771 -4.328 1.00 94.81 70 ILE A O 1
ATOM 561 N N . TYR A 1 71 ? 7.358 1.093 -3.101 1.00 95.50 71 TYR A N 1
ATOM 562 C CA . TYR A 1 71 ? 7.340 0.445 -1.796 1.00 95.50 71 TYR A CA 1
ATOM 563 C C . TYR A 1 71 ? 6.035 -0.320 -1.554 1.00 95.50 71 TYR A C 1
ATOM 565 O O . TYR A 1 71 ? 6.064 -1.473 -1.124 1.00 95.50 71 TYR A O 1
ATOM 573 N N . LEU A 1 72 ? 4.890 0.280 -1.880 1.00 94.81 72 LEU A N 1
ATOM 574 C CA . LEU A 1 72 ? 3.570 -0.323 -1.708 1.00 94.81 72 LEU A CA 1
ATOM 575 C C . LEU A 1 72 ? 3.392 -1.560 -2.601 1.00 94.81 72 LEU A C 1
ATOM 577 O O . LEU A 1 72 ? 2.848 -2.571 -2.156 1.00 94.81 72 LEU A O 1
ATOM 581 N N . GLY A 1 73 ? 3.885 -1.527 -3.840 1.00 96.00 73 GLY A N 1
ATOM 582 C CA . GLY A 1 73 ? 3.844 -2.695 -4.722 1.00 96.00 73 GLY A CA 1
ATOM 583 C C . GLY 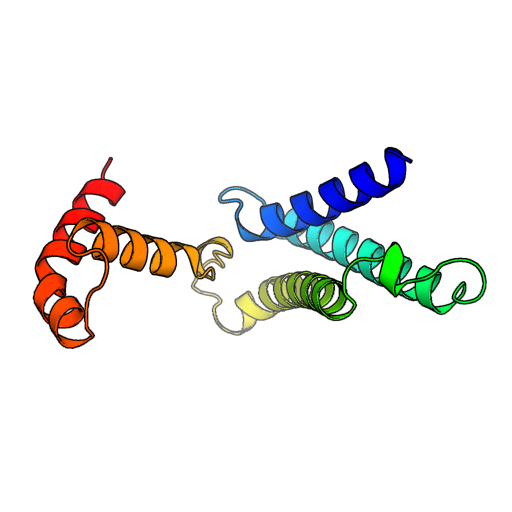A 1 73 ? 4.793 -3.813 -4.280 1.00 96.00 73 GLY A C 1
ATOM 584 O O . GLY A 1 73 ? 4.375 -4.966 -4.170 1.00 96.00 73 GLY A O 1
ATOM 585 N N . LEU A 1 74 ? 6.046 -3.488 -3.946 1.00 96.75 74 LEU A N 1
ATOM 586 C CA . LEU A 1 74 ? 7.032 -4.478 -3.495 1.00 96.75 74 LEU A CA 1
ATOM 587 C C . LEU A 1 74 ? 6.619 -5.136 -2.178 1.00 96.75 74 LEU A C 1
ATOM 589 O O . LEU A 1 74 ? 6.722 -6.354 -2.038 1.00 96.75 74 LEU A O 1
ATOM 593 N N . THR A 1 75 ? 6.102 -4.347 -1.236 1.00 96.06 75 THR A N 1
ATOM 594 C CA . THR A 1 75 ? 5.597 -4.858 0.041 1.00 96.06 75 THR A CA 1
ATOM 595 C C . THR A 1 75 ? 4.450 -5.839 -0.169 1.00 96.06 75 THR A C 1
ATOM 597 O O . THR A 1 75 ? 4.447 -6.885 0.473 1.00 96.06 75 THR A O 1
ATOM 600 N N . LEU A 1 76 ? 3.516 -5.575 -1.094 1.00 95.69 76 LEU A N 1
ATOM 601 C CA . LEU A 1 76 ? 2.428 -6.516 -1.387 1.00 95.69 76 LEU A CA 1
ATOM 602 C C . LEU A 1 76 ? 2.955 -7.855 -1.908 1.00 95.69 76 LEU A C 1
ATOM 604 O O . LEU A 1 76 ? 2.498 -8.913 -1.478 1.00 95.69 76 LEU A O 1
ATOM 608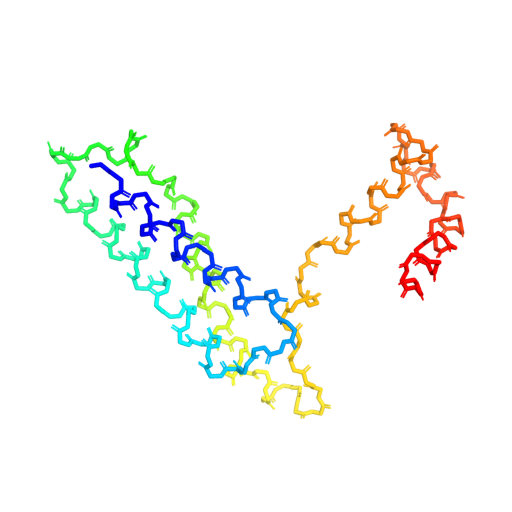 N N . ILE A 1 77 ? 3.926 -7.809 -2.820 1.00 96.25 77 ILE A N 1
ATOM 609 C CA . ILE A 1 77 ? 4.530 -9.005 -3.416 1.00 96.25 77 ILE A CA 1
ATOM 610 C C . ILE A 1 77 ? 5.251 -9.823 -2.344 1.00 96.25 77 ILE A C 1
ATOM 612 O O . ILE A 1 77 ? 5.019 -11.027 -2.223 1.00 96.25 77 ILE A O 1
ATOM 616 N N . LEU A 1 78 ? 6.079 -9.167 -1.528 1.00 95.81 78 LEU A N 1
ATOM 617 C CA . LEU A 1 78 ? 6.787 -9.810 -0.422 1.00 95.81 78 LEU A CA 1
ATOM 618 C C . LEU A 1 78 ? 5.816 -10.388 0.605 1.00 95.81 78 LEU A C 1
ATOM 620 O O . LEU A 1 78 ? 6.029 -11.500 1.084 1.00 95.81 78 LEU A O 1
ATOM 624 N N . LEU A 1 79 ? 4.737 -9.669 0.911 1.00 94.75 79 LEU A N 1
ATOM 625 C CA . LEU A 1 79 ? 3.712 -10.129 1.834 1.00 94.75 79 LEU A CA 1
ATOM 626 C C . LEU A 1 79 ? 3.042 -11.394 1.303 1.00 94.75 79 LEU A C 1
ATOM 628 O O . LEU A 1 79 ? 3.013 -12.392 2.009 1.00 94.75 79 LEU A O 1
ATOM 632 N N . ILE A 1 80 ? 2.584 -11.397 0.049 1.00 94.31 80 ILE A N 1
ATOM 633 C CA . ILE A 1 80 ? 1.976 -12.577 -0.584 1.00 94.31 80 ILE A CA 1
ATOM 634 C C . ILE A 1 80 ? 2.943 -13.768 -0.573 1.00 94.31 80 ILE A C 1
ATOM 636 O O . ILE A 1 80 ? 2.528 -14.890 -0.287 1.00 94.31 80 ILE A O 1
ATOM 640 N N . GLN A 1 81 ? 4.227 -13.535 -0.849 1.00 94.94 81 GLN A N 1
ATOM 641 C CA . GLN A 1 81 ? 5.232 -14.595 -0.893 1.00 94.94 81 GLN A CA 1
ATOM 642 C C . GLN A 1 81 ? 5.568 -15.164 0.493 1.00 94.94 81 GLN A C 1
ATOM 644 O O . GLN A 1 81 ? 5.758 -16.371 0.629 1.00 94.94 81 GLN A O 1
ATOM 649 N N . GLN A 1 82 ? 5.683 -14.312 1.513 1.00 95.12 82 GLN A N 1
ATOM 650 C CA . GLN A 1 82 ? 6.131 -14.719 2.848 1.00 95.12 82 GLN A CA 1
ATOM 651 C C . GLN A 1 82 ? 4.984 -15.115 3.777 1.00 95.12 82 GLN A C 1
ATOM 653 O O . GLN A 1 82 ? 5.213 -15.854 4.732 1.00 95.12 82 GLN A O 1
ATOM 658 N N . TRP A 1 83 ? 3.751 -14.682 3.507 1.00 94.31 83 TRP A N 1
ATOM 659 C CA . TRP A 1 83 ? 2.602 -14.957 4.370 1.00 94.31 83 TRP A CA 1
ATOM 660 C C . TRP A 1 83 ? 2.401 -16.444 4.683 1.00 94.31 83 TRP A C 1
ATOM 662 O O . TRP A 1 83 ? 2.266 -16.769 5.863 1.00 94.31 83 TRP A O 1
ATOM 672 N N . PRO A 1 84 ? 2.465 -17.376 3.708 1.00 91.88 84 PRO A N 1
ATOM 673 C CA . PRO A 1 84 ? 2.287 -18.798 3.994 1.00 91.88 84 PRO A CA 1
ATOM 674 C C . PRO A 1 84 ? 3.371 -19.376 4.915 1.00 91.88 84 PRO A C 1
ATOM 676 O O . PRO A 1 84 ? 3.110 -20.351 5.614 1.00 91.88 84 PRO A O 1
ATOM 679 N N . ASN A 1 85 ? 4.567 -18.772 4.947 1.00 94.50 85 ASN A N 1
ATOM 680 C CA . ASN A 1 85 ? 5.686 -19.239 5.770 1.00 94.50 85 ASN A CA 1
ATOM 681 C C . ASN A 1 85 ? 5.487 -18.917 7.260 1.00 94.50 85 ASN A C 1
ATOM 683 O O . ASN A 1 85 ? 5.971 -19.659 8.111 1.00 94.50 85 ASN A O 1
ATOM 687 N N . PHE A 1 86 ? 4.778 -17.829 7.579 1.00 93.06 86 PHE A N 1
ATOM 688 C CA . PHE A 1 86 ? 4.551 -17.376 8.960 1.00 93.06 86 PHE A CA 1
ATOM 689 C C . PHE A 1 86 ? 3.118 -17.622 9.451 1.00 93.06 86 PHE A C 1
ATOM 691 O O . PHE A 1 86 ? 2.903 -17.846 10.641 1.00 93.06 86 PHE A O 1
ATOM 698 N N . TYR A 1 87 ? 2.139 -17.607 8.545 1.00 92.06 87 TYR A N 1
ATOM 699 C CA . TYR A 1 87 ? 0.708 -17.646 8.848 1.00 92.06 87 TYR A CA 1
ATOM 700 C C . TYR A 1 87 ? -0.039 -18.635 7.941 1.00 92.06 87 TYR A C 1
ATOM 702 O O . TYR A 1 87 ? -1.075 -18.310 7.369 1.00 92.06 87 TYR A O 1
ATOM 710 N N . SER A 1 88 ? 0.457 -19.870 7.826 1.00 89.19 88 SER A N 1
ATOM 711 C CA . SER A 1 88 ? -0.119 -20.911 6.952 1.00 89.19 88 SER A CA 1
ATOM 712 C C . SER A 1 88 ? -1.603 -21.220 7.202 1.00 89.19 88 SER A C 1
ATOM 714 O O . SER A 1 88 ? -2.310 -21.622 6.282 1.00 89.19 88 SER A O 1
ATOM 716 N N . ASN A 1 89 ? -2.086 -21.011 8.430 1.00 93.19 89 ASN A N 1
ATOM 717 C CA . ASN A 1 89 ? -3.471 -21.287 8.821 1.00 93.19 89 ASN A CA 1
ATOM 718 C C . ASN A 1 89 ? -4.436 -20.116 8.569 1.00 93.19 89 ASN A C 1
ATOM 720 O O . ASN A 1 89 ? -5.641 -20.283 8.745 1.00 93.19 89 ASN A O 1
ATOM 724 N N . TYR A 1 90 ? -3.931 -18.936 8.197 1.00 90.69 90 TYR A N 1
ATOM 725 C CA . TYR A 1 90 ? -4.743 -17.733 8.028 1.00 90.69 90 TYR A CA 1
ATOM 726 C C . TYR A 1 90 ? -4.651 -17.223 6.589 1.00 90.69 90 TYR A C 1
ATOM 728 O O . TYR A 1 90 ? -3.544 -16.990 6.101 1.00 90.69 90 TYR A O 1
ATOM 736 N N . PRO A 1 91 ? -5.782 -16.998 5.897 1.00 88.81 91 PRO A N 1
ATOM 737 C CA . PRO A 1 91 ? -5.747 -16.399 4.571 1.00 88.81 91 PRO A CA 1
ATOM 738 C C . PRO A 1 91 ? -5.223 -14.961 4.651 1.00 88.81 91 PRO A C 1
ATOM 740 O O . PRO A 1 91 ? -5.535 -14.219 5.584 1.00 88.81 91 PRO A O 1
ATOM 743 N N . LEU A 1 92 ? -4.432 -14.558 3.657 1.00 90.38 92 LEU A N 1
ATOM 744 C CA . LEU A 1 92 ? -4.000 -13.173 3.518 1.00 90.38 92 LEU A CA 1
ATOM 745 C C . LEU A 1 92 ? -5.157 -12.331 2.965 1.00 90.38 92 LEU A C 1
ATOM 747 O O . LEU A 1 92 ? -5.617 -12.570 1.850 1.00 90.38 92 LEU A O 1
ATOM 751 N N . CYS A 1 93 ? -5.565 -11.304 3.711 1.00 89.88 93 CYS A N 1
ATOM 752 C CA . CYS A 1 93 ? -6.614 -10.355 3.325 1.00 89.88 93 CYS A CA 1
ATOM 753 C C . CYS A 1 93 ? -6.029 -8.934 3.203 1.00 89.88 93 CYS A C 1
ATOM 755 O O . CYS A 1 93 ? -6.096 -8.171 4.170 1.00 89.88 93 CYS A O 1
ATOM 757 N N . PRO A 1 94 ? -5.447 -8.540 2.049 1.00 89.50 94 PRO A N 1
ATOM 758 C CA . PRO A 1 94 ? -4.746 -7.258 1.917 1.00 89.50 94 PRO A CA 1
ATOM 759 C C . PRO A 1 94 ? -5.620 -6.033 2.223 1.00 89.50 94 PRO A C 1
ATOM 761 O O . PRO A 1 94 ? -5.134 -5.058 2.791 1.00 89.50 94 PRO A O 1
ATOM 764 N N . TRP A 1 95 ? -6.923 -6.105 1.936 1.00 86.31 95 TRP A N 1
ATOM 765 C CA . TRP A 1 95 ? -7.872 -5.013 2.179 1.00 86.31 95 TRP A CA 1
ATOM 766 C C . TRP A 1 95 ? -8.049 -4.679 3.667 1.00 86.31 95 TRP A C 1
ATOM 768 O O . TRP A 1 95 ? -8.462 -3.572 4.001 1.00 86.31 95 TRP A O 1
ATOM 778 N N . MET A 1 96 ? -7.709 -5.602 4.573 1.00 86.88 96 MET A N 1
ATOM 779 C CA . MET A 1 96 ? -7.756 -5.368 6.020 1.00 86.88 96 MET A CA 1
ATOM 780 C C . MET A 1 96 ? -6.534 -4.613 6.557 1.00 86.88 96 MET A C 1
ATOM 782 O O . MET A 1 96 ? -6.572 -4.137 7.686 1.00 86.88 96 MET A O 1
ATOM 786 N N . ILE A 1 97 ? -5.455 -4.498 5.777 1.00 86.00 97 ILE A N 1
ATOM 787 C CA . ILE A 1 97 ? -4.180 -3.894 6.209 1.00 86.00 97 ILE A CA 1
ATOM 788 C C . ILE A 1 97 ? -4.209 -2.353 6.066 1.00 86.00 97 ILE A C 1
ATOM 790 O O . ILE A 1 97 ? -3.249 -1.656 6.377 1.00 86.00 97 ILE A O 1
ATOM 794 N N . SER A 1 98 ? -5.335 -1.789 5.624 1.00 83.06 98 SER A N 1
ATOM 795 C CA . SER A 1 98 ? -5.518 -0.349 5.429 1.00 83.06 98 SER A CA 1
ATOM 796 C C . SER A 1 98 ? -5.928 0.394 6.709 1.00 83.06 98 SER A C 1
ATOM 798 O O . SER A 1 98 ? -6.580 -0.152 7.597 1.00 83.06 98 SER A O 1
ATOM 800 N N . THR A 1 99 ? -5.639 1.697 6.751 1.00 85.56 99 THR A N 1
ATOM 801 C CA . THR A 1 99 ? -6.157 2.647 7.749 1.00 85.56 99 THR A CA 1
ATOM 802 C C . THR A 1 99 ? -7.623 3.020 7.537 1.00 85.56 99 THR A C 1
ATOM 804 O O . THR A 1 99 ? -8.199 3.662 8.410 1.00 85.56 99 THR A O 1
ATOM 807 N N . ALA A 1 100 ? -8.256 2.598 6.435 1.00 82.38 100 ALA A N 1
ATOM 808 C CA . ALA A 1 100 ? -9.633 2.965 6.093 1.00 82.38 100 ALA A CA 1
ATOM 809 C C . ALA A 1 100 ? -10.637 2.688 7.229 1.00 82.38 100 ALA A C 1
ATOM 811 O O . ALA A 1 100 ? -11.537 3.484 7.481 1.00 82.38 100 ALA A O 1
ATOM 812 N N . PHE A 1 101 ? -10.456 1.590 7.969 1.00 80.31 101 PHE A N 1
ATOM 813 C CA . PHE A 1 101 ? -11.293 1.286 9.131 1.00 80.31 101 PHE A CA 1
ATOM 814 C C . PHE A 1 101 ? -11.127 2.313 10.265 1.00 80.31 101 PHE A C 1
ATOM 816 O O . PHE A 1 101 ? -12.109 2.745 10.866 1.00 80.31 101 PHE A O 1
ATOM 823 N N . LEU A 1 102 ? -9.891 2.744 10.536 1.00 84.69 102 LEU A N 1
ATOM 824 C CA . LEU A 1 102 ? -9.604 3.776 11.535 1.00 84.69 102 LEU A CA 1
ATOM 825 C C . LEU A 1 102 ? -10.157 5.135 11.098 1.00 84.69 102 LEU A C 1
ATOM 827 O O . LEU A 1 102 ? -10.731 5.856 11.909 1.00 84.69 102 LEU A O 1
ATOM 831 N N . GLU A 1 103 ? -10.037 5.471 9.815 1.00 86.88 103 GLU A N 1
ATOM 832 C CA . GLU A 1 103 ? -10.623 6.686 9.243 1.00 86.88 103 GLU A CA 1
ATOM 833 C C . GLU A 1 103 ? -12.148 6.697 9.391 1.00 86.88 103 GLU A C 1
ATOM 835 O O . GLU A 1 103 ? -12.715 7.728 9.753 1.00 86.88 103 GLU A O 1
ATOM 840 N N . HIS A 1 104 ? -12.808 5.546 9.217 1.00 85.19 104 HIS A N 1
ATOM 841 C CA . HIS A 1 104 ? -14.248 5.411 9.454 1.00 85.19 104 HIS A CA 1
ATOM 842 C C . HIS A 1 104 ? -14.620 5.617 10.927 1.00 85.19 104 HIS A C 1
ATOM 844 O O . HIS A 1 104 ? -15.583 6.325 11.227 1.00 85.19 104 HIS A O 1
ATOM 850 N N . ILE A 1 105 ? -13.825 5.075 11.860 1.00 85.12 105 ILE A N 1
ATOM 851 C CA . ILE A 1 105 ? -13.990 5.323 13.304 1.00 85.12 105 ILE A CA 1
ATOM 852 C C . ILE A 1 105 ? -13.893 6.822 13.605 1.00 85.12 105 ILE A C 1
ATOM 854 O O . ILE A 1 105 ? -14.753 7.372 14.296 1.00 85.12 105 ILE A O 1
ATOM 858 N N . PHE A 1 106 ? -12.875 7.498 13.070 1.00 86.31 106 PHE A N 1
ATOM 859 C CA . PHE A 1 106 ? -12.703 8.934 13.271 1.00 86.31 106 PHE A CA 1
ATOM 860 C C . PHE A 1 106 ? -13.810 9.757 12.604 1.00 86.31 106 PHE A C 1
ATOM 862 O O . PHE A 1 106 ? -14.261 10.745 13.183 1.00 86.31 106 PHE A O 1
ATOM 869 N N . GLY A 1 107 ? -14.303 9.337 11.438 1.00 86.81 107 GLY A N 1
ATOM 870 C CA . GLY A 1 107 ? -15.469 9.938 10.790 1.00 86.81 107 GLY A CA 1
ATOM 871 C C . GLY A 1 107 ? -16.731 9.819 11.647 1.00 86.81 107 GLY A C 1
ATOM 872 O O . GLY A 1 107 ? -17.443 10.804 11.850 1.00 86.81 107 GLY A O 1
ATOM 873 N N . CYS A 1 108 ? -16.968 8.643 12.234 1.00 85.31 108 CYS A N 1
ATOM 874 C CA . CYS A 1 108 ? -18.066 8.422 13.173 1.00 85.31 108 CYS A CA 1
ATOM 875 C C . CYS A 1 108 ? -17.936 9.293 14.427 1.00 85.31 108 CYS A C 1
ATOM 877 O O . CYS A 1 108 ? -18.931 9.860 14.876 1.00 85.31 108 CYS A O 1
ATOM 879 N N . ALA A 1 109 ? -16.726 9.424 14.978 1.00 86.06 109 ALA A N 1
ATOM 880 C CA . ALA A 1 109 ? -16.466 10.277 16.135 1.00 86.06 109 ALA A CA 1
ATOM 881 C C . ALA A 1 109 ? -16.762 11.754 15.824 1.00 86.06 109 ALA A C 1
ATOM 883 O O . ALA A 1 109 ? -17.511 12.385 16.570 1.00 86.06 109 ALA A O 1
ATOM 884 N N . ARG A 1 110 ? -16.287 12.266 14.676 1.00 87.25 110 ARG A N 1
ATOM 885 C CA . ARG A 1 110 ? -16.576 13.642 14.226 1.00 87.25 110 ARG A CA 1
ATOM 886 C C . ARG A 1 110 ? -18.062 13.907 13.998 1.00 87.25 110 ARG A C 1
ATOM 888 O O . ARG A 1 110 ? -18.521 15.021 14.215 1.00 87.25 110 ARG A O 1
ATOM 895 N N . ARG A 1 111 ? -18.837 12.890 13.601 1.00 86.25 111 ARG A N 1
ATOM 896 C CA . ARG A 1 111 ? -20.301 13.007 13.469 1.00 86.25 111 ARG A CA 1
ATOM 897 C C . ARG A 1 111 ? -21.000 13.200 14.822 1.00 86.25 111 ARG A C 1
ATOM 899 O O . ARG A 1 111 ? -22.113 13.713 14.852 1.00 86.25 111 ARG A O 1
ATOM 906 N N . ILE A 1 112 ? -20.382 12.767 15.926 1.00 84.06 112 ILE A N 1
ATOM 907 C CA . ILE A 1 112 ? -20.923 12.924 17.285 1.00 84.06 112 ILE A CA 1
ATOM 908 C C . ILE A 1 112 ? -20.479 14.264 17.886 1.00 84.06 112 ILE A C 1
ATOM 910 O O . ILE A 1 112 ? -21.322 15.003 18.388 1.00 84.06 112 ILE A O 1
ATOM 914 N N . ILE A 1 113 ? -19.179 14.572 17.836 1.00 85.38 113 ILE A N 1
ATOM 915 C CA . ILE A 1 113 ? -18.604 15.875 18.205 1.00 85.38 113 ILE A CA 1
ATOM 916 C C . ILE A 1 113 ? -17.544 16.228 17.166 1.00 85.38 113 ILE A C 1
ATOM 918 O O . ILE A 1 113 ? -16.596 15.469 16.988 1.00 85.38 113 ILE A O 1
ATOM 922 N N . GLU A 1 114 ? -17.696 17.379 16.513 1.00 86.25 114 GLU A N 1
ATOM 923 C CA . GLU A 1 114 ? -16.840 17.815 15.402 1.00 86.25 114 GLU A CA 1
ATOM 924 C C . GLU A 1 114 ? -15.365 17.958 15.819 1.00 86.25 114 GLU A C 1
ATOM 926 O O . GLU A 1 114 ? -14.496 17.324 15.216 1.00 86.25 114 GLU A O 1
ATOM 931 N N . ASP A 1 115 ? -15.110 18.672 16.920 1.00 88.81 115 ASP A N 1
ATOM 932 C CA . ASP A 1 115 ? -13.787 18.861 17.526 1.00 88.81 115 ASP A CA 1
ATOM 933 C C . ASP A 1 115 ? -13.725 18.187 18.905 1.00 88.81 115 ASP A C 1
ATOM 935 O O . ASP A 1 115 ? -13.871 18.820 19.952 1.00 88.81 115 ASP A O 1
ATOM 939 N N . PHE A 1 116 ? -13.560 16.864 18.914 1.00 85.75 116 PHE A N 1
ATOM 940 C CA . PHE A 1 116 ? -13.500 16.084 20.151 1.00 85.75 116 PHE A CA 1
ATOM 941 C C . PHE A 1 116 ? -12.098 16.109 20.784 1.00 85.75 116 PHE A C 1
ATOM 943 O O . PHE A 1 116 ? -11.077 15.994 20.103 1.00 85.75 116 PHE A O 1
ATOM 950 N N . THR A 1 117 ? -12.030 16.188 22.115 1.00 90.62 117 THR A N 1
ATOM 951 C CA . THR A 1 117 ? -10.787 15.941 22.862 1.00 90.62 117 THR A CA 1
ATOM 952 C C . THR A 1 117 ? -10.553 14.440 23.067 1.00 90.62 117 THR A C 1
ATOM 954 O O . THR A 1 117 ? -11.439 13.610 22.856 1.00 90.62 117 THR A O 1
ATOM 957 N N . VAL A 1 118 ? -9.362 14.048 23.534 1.00 85.94 118 VAL A N 1
ATOM 958 C CA . VAL A 1 118 ? -9.072 12.636 23.862 1.00 85.94 118 VAL A CA 1
ATOM 959 C C . VAL A 1 118 ? -10.047 12.089 24.917 1.00 85.94 118 VAL A C 1
ATOM 961 O O . VAL A 1 118 ? -10.472 10.938 24.824 1.00 85.94 118 VAL A O 1
ATOM 964 N N . LEU A 1 119 ? -10.442 12.915 25.894 1.00 87.00 119 LEU A N 1
ATOM 965 C CA . LEU A 1 119 ? -11.407 12.527 26.926 1.00 87.00 119 LEU A CA 1
ATOM 966 C C . LEU A 1 119 ? -12.800 12.282 26.332 1.00 87.00 119 LEU A C 1
ATOM 968 O O . LEU A 1 119 ? -13.471 11.315 26.702 1.00 87.00 119 LEU A O 1
ATOM 972 N N . ASP A 1 120 ? -13.206 13.121 25.380 1.00 84.25 120 ASP A N 1
ATOM 973 C CA . ASP A 1 120 ? -14.474 12.983 24.663 1.00 84.25 120 ASP A CA 1
ATOM 974 C C . ASP A 1 120 ? -14.494 11.693 23.837 1.00 84.25 120 ASP A C 1
ATOM 976 O O . ASP A 1 120 ? -15.457 10.930 23.910 1.00 84.25 120 ASP A O 1
ATOM 980 N N . PHE A 1 121 ? -13.400 11.386 23.132 1.00 84.75 121 PHE A N 1
ATOM 981 C CA . PHE A 1 121 ? -13.265 10.150 22.360 1.00 84.75 121 PHE A CA 1
ATOM 982 C C . PHE A 1 121 ? -13.384 8.895 23.238 1.00 84.75 121 PHE A C 1
ATOM 984 O O . PHE A 1 121 ? -14.134 7.974 22.908 1.00 84.75 121 PHE A O 1
ATOM 991 N N . LEU A 1 122 ? -12.703 8.873 24.391 1.00 83.75 122 LEU A N 1
ATOM 992 C CA . LEU A 1 122 ? -12.788 7.763 25.350 1.00 83.75 122 LEU A CA 1
ATOM 993 C C . LEU A 1 122 ? -14.205 7.606 25.916 1.00 83.75 122 LEU A C 1
ATOM 995 O O . LEU A 1 122 ? -14.702 6.488 26.045 1.00 83.75 122 LEU A O 1
ATOM 999 N N . SER A 1 123 ? -14.880 8.723 26.188 1.00 83.56 123 SER A N 1
ATOM 1000 C CA . SER A 1 123 ? -16.256 8.738 26.697 1.00 83.56 123 SER A CA 1
ATOM 1001 C C . SER A 1 123 ? -17.289 8.322 25.637 1.00 83.56 123 SER A C 1
ATOM 1003 O O . SER A 1 123 ? -18.376 7.851 25.969 1.00 83.56 123 SER A O 1
ATOM 1005 N N . MET A 1 124 ? -16.965 8.467 24.347 1.00 81.88 124 MET A N 1
ATOM 1006 C CA . MET A 1 124 ? -17.820 8.071 23.222 1.00 81.88 124 MET A CA 1
ATOM 1007 C C . MET A 1 124 ? -17.687 6.610 22.811 1.00 81.88 124 MET A C 1
ATOM 1009 O O . MET A 1 124 ? -18.484 6.165 21.983 1.00 81.88 124 MET A O 1
ATOM 1013 N N . ASN A 1 125 ? -16.728 5.865 23.363 1.00 76.38 125 ASN A N 1
ATOM 1014 C CA . ASN A 1 125 ? -16.383 4.520 22.902 1.00 76.38 125 ASN A CA 1
ATOM 1015 C C . ASN A 1 125 ? -17.617 3.602 22.754 1.00 76.38 125 ASN A C 1
ATOM 1017 O O . ASN A 1 125 ? -17.815 2.985 21.710 1.00 76.38 125 ASN A O 1
ATOM 1021 N N . GLU A 1 126 ? -18.533 3.598 23.729 1.00 71.94 126 GLU A N 1
ATOM 1022 C CA . GLU A 1 126 ? -19.767 2.798 23.650 1.00 71.94 126 GLU A CA 1
ATOM 1023 C C . GLU A 1 126 ? -20.732 3.240 22.535 1.00 71.94 126 GLU A C 1
ATOM 1025 O O . GLU A 1 126 ? -21.411 2.408 21.927 1.00 71.94 126 GLU A O 1
ATOM 1030 N N . LYS A 1 127 ? -20.812 4.547 22.251 1.00 72.12 127 LYS A N 1
ATOM 1031 C CA . LYS A 1 127 ? -21.667 5.104 21.187 1.00 72.12 127 LYS A CA 1
ATOM 1032 C C . LYS A 1 127 ? -21.076 4.836 19.805 1.00 72.12 127 LYS A C 1
ATOM 1034 O O . LYS A 1 127 ? -21.813 4.494 18.883 1.00 72.12 127 LYS A O 1
ATOM 1039 N N . ILE A 1 128 ? -19.755 4.957 19.678 1.00 71.31 128 ILE A N 1
ATOM 1040 C CA . ILE A 1 128 ? -19.014 4.676 18.446 1.00 71.31 128 ILE A CA 1
ATOM 1041 C C . ILE A 1 128 ? -19.136 3.188 18.099 1.00 71.31 128 ILE A C 1
ATOM 1043 O O . ILE A 1 128 ? -19.551 2.861 16.990 1.00 71.31 128 ILE A O 1
ATOM 1047 N N . LEU A 1 129 ? -18.889 2.288 19.060 1.00 70.25 129 LEU A N 1
ATOM 1048 C CA . LEU A 1 129 ? -19.021 0.841 18.855 1.00 70.25 129 LEU A CA 1
ATOM 1049 C C . LEU A 1 129 ? -20.440 0.441 18.427 1.00 70.25 129 LEU A C 1
ATOM 1051 O O . LEU A 1 129 ? -20.598 -0.332 17.484 1.00 70.25 129 LEU A O 1
ATOM 1055 N N . LYS A 1 130 ? -21.482 1.006 19.057 1.00 73.19 130 LYS A N 1
ATOM 1056 C CA . LYS A 1 130 ? -22.878 0.753 18.658 1.00 73.19 130 LYS A CA 1
ATOM 1057 C C . LYS A 1 130 ? -23.176 1.208 17.228 1.00 73.19 130 LYS A C 1
ATOM 1059 O O . LYS A 1 130 ? -23.804 0.456 16.489 1.00 73.19 130 LYS A O 1
ATOM 1064 N N . ASN A 1 131 ? -22.723 2.396 16.828 1.00 68.00 131 ASN A N 1
ATOM 1065 C CA . ASN A 1 131 ? -22.952 2.909 15.473 1.00 68.00 131 ASN A CA 1
ATOM 1066 C C . ASN A 1 131 ? -22.217 2.083 14.408 1.00 68.00 131 ASN A C 1
ATOM 1068 O O . ASN A 1 131 ? -22.814 1.744 13.389 1.00 68.00 131 ASN A O 1
ATOM 1072 N N . ILE A 1 132 ? -20.968 1.687 14.670 1.00 64.31 132 ILE A N 1
ATOM 1073 C CA . ILE A 1 132 ? -20.185 0.845 13.753 1.00 64.31 132 ILE A CA 1
ATOM 1074 C C . ILE A 1 132 ? -20.839 -0.531 13.584 1.00 64.31 132 ILE A C 1
ATOM 1076 O O . ILE A 1 132 ? -20.964 -1.021 12.467 1.00 64.31 132 ILE A O 1
ATOM 1080 N N . MET A 1 133 ? -21.325 -1.146 14.669 1.00 61.69 133 MET A N 1
ATOM 1081 C CA . MET A 1 133 ? -22.021 -2.438 14.594 1.00 61.69 133 MET A CA 1
ATOM 1082 C C . MET A 1 133 ? -23.319 -2.395 13.774 1.00 61.69 133 MET A C 1
ATOM 1084 O O . MET A 1 133 ? -23.732 -3.430 13.251 1.00 61.69 133 MET A O 1
ATOM 1088 N N . ILE A 1 134 ? -23.982 -1.239 13.699 1.00 63.50 134 ILE A N 1
ATOM 1089 C CA . ILE A 1 134 ? -25.189 -1.045 12.887 1.00 63.50 134 ILE A CA 1
ATOM 1090 C C . ILE A 1 134 ? -24.803 -0.856 11.417 1.00 63.50 134 ILE A C 1
ATOM 1092 O O . ILE A 1 134 ? -25.371 -1.527 10.560 1.00 63.50 134 ILE A O 1
ATOM 1096 N N . GLU A 1 135 ? -23.811 -0.010 11.130 1.00 60.78 135 GLU A N 1
ATOM 1097 C CA . GLU A 1 135 ? -23.347 0.249 9.758 1.00 60.78 135 GLU A CA 1
ATOM 1098 C C . GLU A 1 135 ? -22.659 -0.969 9.115 1.00 60.78 135 GLU A C 1
ATOM 1100 O O . GLU A 1 135 ? -22.759 -1.140 7.911 1.00 60.78 135 GLU A O 1
ATOM 1105 N N . MET A 1 136 ? -22.025 -1.858 9.890 1.00 55.28 136 MET A N 1
ATOM 1106 C CA . MET A 1 136 ? -21.435 -3.105 9.370 1.00 55.28 136 MET A CA 1
ATOM 1107 C C . MET A 1 136 ? -22.452 -4.235 9.121 1.00 55.28 136 MET A C 1
ATOM 1109 O O . MET A 1 136 ? -22.088 -5.266 8.555 1.00 55.28 136 MET A O 1
ATOM 1113 N N . LYS A 1 137 ? -23.693 -4.099 9.607 1.00 47.69 137 LYS A N 1
ATOM 1114 C CA . LYS A 1 137 ? -24.771 -5.089 9.419 1.00 47.69 137 LYS A CA 1
ATOM 1115 C C . LYS A 1 137 ? -25.715 -4.757 8.260 1.00 47.69 137 LYS A C 1
ATOM 1117 O O . LYS A 1 137 ? -26.487 -5.637 7.881 1.00 47.69 137 LYS A O 1
ATOM 1122 N N . GLY A 1 138 ? -25.707 -3.513 7.783 1.00 37.94 138 GLY A N 1
ATOM 1123 C CA . GLY A 1 138 ? -26.450 -3.067 6.599 1.00 37.94 138 GLY A CA 1
ATOM 1124 C C . GLY A 1 138 ? -25.625 -3.233 5.336 1.00 37.94 138 GLY A C 1
ATOM 1125 O O . GLY A 1 138 ? -26.255 -3.459 4.282 1.00 37.94 138 GLY A O 1
#

Secondary structure (DSSP, 8-state):
-HHHHHHHHHHHHHHHHHHH-SS--HHHHHHHHHHHHHHHHHHHHHHHHTTTT--HHHHSPPHHHHHHHHHHHHHHHHHHHHHHHH-TTS---GGGGSTHHHHHHHHHHHHH-TT--HHHHHHHHHHHHHHHHHHTT-

pLDDT: mean 84.87, std 11.6, range [37.94, 96.75]